Protein AF-A0A2M9C9H8-F1 (afdb_monomer_lite)

pLDDT: mean 91.97, std 6.11, range [61.91, 97.56]

Radius of gyration: 15.32 Å; chains: 1; bounding box: 42×20×44 Å

Structure (mmCIF, N/CA/C/O backbone):
data_AF-A0A2M9C9H8-F1
#
_entry.id   AF-A0A2M9C9H8-F1
#
loop_
_atom_site.group_PDB
_atom_site.id
_atom_site.type_symbol
_atom_site.label_atom_id
_atom_site.label_alt_id
_atom_site.label_comp_id
_atom_site.label_asym_id
_atom_site.label_entity_id
_atom_site.label_seq_id
_atom_site.pdbx_PDB_ins_code
_atom_site.Cartn_x
_atom_site.Cartn_y
_atom_site.Cartn_z
_atom_site.occupancy
_atom_site.B_iso_or_equiv
_atom_site.auth_seq_id
_atom_site.auth_comp_id
_atom_site.auth_asym_id
_atom_site.auth_atom_id
_atom_site.pdbx_PDB_model_num
ATOM 1 N N . MET A 1 1 ? -19.060 -8.565 11.010 1.00 70.62 1 MET A N 1
ATOM 2 C CA . MET A 1 1 ? -18.399 -7.365 10.440 1.00 70.62 1 MET A CA 1
ATOM 3 C C . MET A 1 1 ? -17.345 -6.793 11.382 1.00 70.62 1 MET A C 1
ATOM 5 O O . MET A 1 1 ? -16.176 -6.852 11.027 1.00 70.62 1 MET A O 1
ATOM 9 N N . LYS A 1 2 ? -17.699 -6.366 12.608 1.00 79.44 2 LYS A N 1
ATOM 10 C CA . LYS A 1 2 ? -16.715 -5.899 13.613 1.00 79.44 2 LYS A CA 1
ATOM 11 C C . LYS A 1 2 ? -15.586 -6.905 13.889 1.00 79.44 2 LYS A C 1
ATOM 13 O O . LYS A 1 2 ? -14.428 -6.520 13.993 1.00 79.44 2 LYS A O 1
ATOM 18 N N . THR A 1 3 ? -15.906 -8.201 13.915 1.00 87.12 3 THR A N 1
ATOM 19 C CA . THR A 1 3 ? -14.917 -9.276 14.088 1.00 87.12 3 THR A CA 1
ATOM 20 C C . THR A 1 3 ? -13.881 -9.316 12.960 1.00 87.12 3 THR A C 1
ATOM 22 O O . THR A 1 3 ? -12.695 -9.430 13.242 1.00 87.12 3 THR A O 1
ATOM 25 N N . PHE A 1 4 ? -14.304 -9.166 11.696 1.00 89.44 4 PHE A N 1
ATOM 26 C CA . PHE A 1 4 ? -13.378 -9.117 10.560 1.00 89.44 4 PHE A CA 1
ATOM 27 C C . PHE A 1 4 ? -12.465 -7.899 10.663 1.00 89.44 4 PHE A C 1
ATOM 29 O O . PHE A 1 4 ? -11.259 -8.056 10.579 1.00 89.44 4 PHE A O 1
ATOM 36 N N . ILE A 1 5 ? -13.027 -6.709 10.905 1.00 89.81 5 ILE A N 1
ATOM 37 C CA . ILE A 1 5 ? -12.253 -5.459 11.002 1.00 89.81 5 ILE A CA 1
ATOM 38 C C . ILE A 1 5 ? -11.202 -5.560 12.117 1.00 89.81 5 ILE A C 1
ATOM 40 O O . ILE A 1 5 ? -10.058 -5.151 11.930 1.00 89.81 5 ILE A O 1
ATOM 44 N N . LYS A 1 6 ? -11.562 -6.174 13.253 1.00 92.19 6 LYS A N 1
ATOM 45 C CA . LYS A 1 6 ? -10.626 -6.456 14.345 1.00 92.19 6 LYS A CA 1
ATOM 46 C C . LYS A 1 6 ? -9.483 -7.371 13.898 1.00 92.19 6 LYS A C 1
ATOM 48 O O . LYS A 1 6 ? -8.328 -7.036 14.133 1.00 92.19 6 LYS A O 1
ATOM 53 N N . TYR A 1 7 ? -9.788 -8.522 13.297 1.00 93.88 7 TYR A N 1
ATOM 54 C CA . TYR A 1 7 ? -8.751 -9.458 12.849 1.00 93.88 7 TYR A CA 1
ATOM 55 C C . TYR A 1 7 ? -7.876 -8.865 11.757 1.00 93.88 7 TYR A C 1
ATOM 57 O O . TYR A 1 7 ? -6.658 -8.995 11.819 1.00 93.88 7 TYR A O 1
ATOM 65 N N . ASP A 1 8 ? -8.493 -8.175 10.808 1.00 94.31 8 ASP A N 1
ATOM 66 C CA . ASP A 1 8 ? -7.800 -7.494 9.737 1.00 94.31 8 ASP A CA 1
ATOM 67 C C . ASP A 1 8 ? -6.787 -6.487 10.288 1.00 94.31 8 ASP A C 1
ATOM 69 O O . ASP A 1 8 ? -5.618 -6.578 9.946 1.00 94.31 8 ASP A O 1
ATOM 73 N N . PHE A 1 9 ? -7.172 -5.623 11.233 1.00 95.38 9 PHE A N 1
ATOM 74 C CA . PHE A 1 9 ? -6.239 -4.696 11.881 1.00 95.38 9 PHE A CA 1
ATOM 75 C C . PHE A 1 9 ? -4.981 -5.392 12.437 1.00 95.38 9 PHE A C 1
ATOM 77 O O . PHE A 1 9 ? -3.862 -4.954 12.164 1.00 95.38 9 PHE A O 1
ATOM 84 N N . TYR A 1 10 ? -5.140 -6.497 13.175 1.00 96.38 10 TYR A N 1
ATOM 85 C CA . TYR A 1 10 ? -3.996 -7.244 13.713 1.00 96.38 10 TYR A CA 1
ATOM 86 C C . TYR A 1 10 ? -3.164 -7.923 12.620 1.00 96.38 10 TYR A C 1
ATOM 88 O O . TYR A 1 10 ? -1.936 -7.926 12.705 1.00 96.38 10 TYR A O 1
ATOM 96 N N . ILE A 1 11 ? -3.814 -8.459 11.584 1.00 96.06 11 ILE A N 1
ATOM 97 C CA . ILE A 1 11 ? -3.141 -9.050 10.423 1.00 96.06 11 ILE A CA 1
ATOM 98 C C . ILE A 1 11 ? -2.317 -7.987 9.686 1.00 96.06 11 ILE A C 1
ATOM 100 O O . ILE A 1 11 ? -1.160 -8.237 9.359 1.00 96.06 11 ILE A O 1
ATOM 104 N N . GLN A 1 12 ? -2.855 -6.781 9.485 1.00 96.88 12 GLN A N 1
ATOM 105 C CA . GLN A 1 12 ? -2.123 -5.703 8.820 1.00 96.88 12 GLN A CA 1
ATOM 106 C C . GLN A 1 12 ? -0.916 -5.226 9.637 1.00 96.88 12 GLN A C 1
ATOM 108 O O . GLN A 1 12 ? 0.132 -4.945 9.061 1.00 96.88 12 GLN A O 1
ATOM 113 N N . ILE A 1 13 ? -1.015 -5.185 10.971 1.00 97.44 13 ILE A N 1
ATOM 114 C CA . ILE A 1 13 ? 0.146 -4.913 11.837 1.00 97.44 13 ILE A CA 1
ATOM 115 C C . ILE A 1 13 ? 1.208 -6.004 11.686 1.00 97.44 13 ILE A C 1
ATOM 117 O O . ILE A 1 13 ? 2.391 -5.690 11.569 1.00 97.44 13 ILE A O 1
ATOM 121 N N . LEU A 1 14 ? 0.803 -7.276 11.673 1.00 97.56 14 LEU A N 1
ATOM 122 C CA . LEU A 1 14 ? 1.727 -8.393 11.482 1.00 97.56 14 LEU A CA 1
ATOM 123 C C . LEU A 1 14 ? 2.467 -8.274 10.139 1.00 97.56 14 LEU A C 1
ATOM 125 O O . LEU A 1 14 ? 3.693 -8.397 10.097 1.00 97.56 14 LEU A O 1
ATOM 129 N N . PHE A 1 15 ? 1.750 -7.973 9.054 1.00 97.50 15 PHE A N 1
ATOM 130 C CA . PHE A 1 15 ? 2.364 -7.753 7.745 1.00 97.50 15 PHE A CA 1
ATOM 131 C C . PHE A 1 15 ? 3.260 -6.516 7.706 1.00 97.50 15 PHE A C 1
ATOM 133 O O . PHE A 1 15 ? 4.334 -6.574 7.119 1.00 97.50 15 PHE A O 1
ATOM 140 N N . LEU A 1 16 ? 2.898 -5.432 8.396 1.00 97.00 16 LEU A N 1
ATOM 141 C CA . LEU A 1 16 ? 3.769 -4.264 8.523 1.00 97.00 16 LEU A CA 1
ATOM 142 C C . LEU A 1 16 ? 5.084 -4.613 9.235 1.00 97.00 16 LEU A C 1
ATOM 144 O O . LEU A 1 16 ? 6.152 -4.256 8.745 1.00 97.00 16 LEU A O 1
ATOM 148 N N . ILE A 1 17 ? 5.023 -5.321 10.368 1.00 96.31 17 ILE A N 1
ATOM 149 C CA . ILE A 1 17 ? 6.217 -5.722 11.128 1.00 96.31 17 ILE A CA 1
ATOM 150 C C . ILE A 1 17 ? 7.099 -6.641 10.281 1.00 96.31 17 ILE A C 1
ATOM 152 O O . ILE A 1 17 ? 8.299 -6.405 10.164 1.00 96.31 17 ILE A O 1
ATOM 156 N N . THR A 1 18 ? 6.511 -7.668 9.666 1.00 95.19 18 THR A N 1
ATOM 157 C CA . THR A 1 18 ? 7.256 -8.606 8.811 1.00 95.19 18 THR A CA 1
ATOM 158 C C . THR A 1 18 ? 7.834 -7.921 7.576 1.00 95.19 18 THR A C 1
ATOM 160 O O . THR A 1 18 ? 8.975 -8.201 7.221 1.00 95.19 18 THR A O 1
ATOM 163 N N . GLY A 1 19 ? 7.115 -6.967 6.981 1.00 94.00 19 GLY A N 1
ATOM 164 C CA . GLY A 1 19 ? 7.626 -6.123 5.907 1.00 94.00 19 GLY A CA 1
ATOM 165 C C . GLY A 1 19 ? 8.813 -5.273 6.355 1.00 94.00 19 GLY A C 1
ATOM 166 O O . GLY A 1 19 ? 9.804 -5.196 5.644 1.00 94.00 19 GLY A O 1
ATOM 167 N N . ILE A 1 20 ? 8.762 -4.642 7.533 1.00 93.25 20 ILE A N 1
ATOM 168 C CA . ILE A 1 20 ? 9.902 -3.863 8.054 1.00 93.25 20 ILE A CA 1
ATOM 169 C C . ILE A 1 20 ? 11.113 -4.775 8.269 1.00 93.25 20 ILE A C 1
ATOM 171 O O . ILE A 1 20 ? 12.221 -4.423 7.872 1.00 93.25 20 ILE A O 1
ATOM 175 N N . VAL A 1 21 ? 10.905 -5.954 8.862 1.00 93.75 21 VAL A N 1
ATOM 176 C CA . VAL A 1 21 ? 11.966 -6.951 9.063 1.00 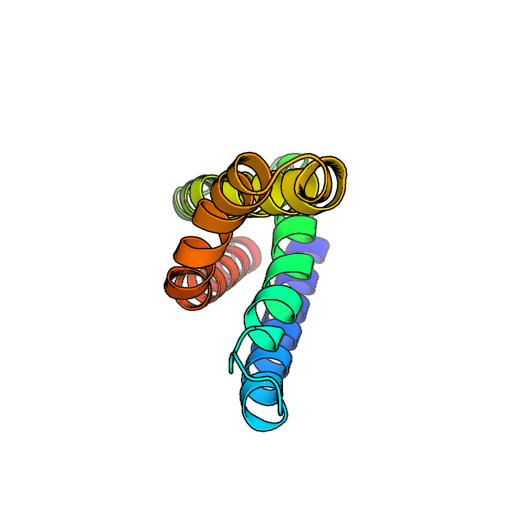93.75 21 VAL A CA 1
ATOM 177 C C . VAL A 1 21 ? 12.549 -7.411 7.726 1.00 93.75 21 VAL A C 1
ATOM 179 O O . VAL A 1 21 ? 13.767 -7.550 7.622 1.00 93.75 21 VAL A O 1
ATOM 182 N N . SER A 1 22 ? 11.721 -7.587 6.689 1.00 91.50 22 SER A N 1
ATOM 183 C CA . SER A 1 22 ? 12.192 -8.047 5.381 1.00 91.50 22 SER A CA 1
ATOM 184 C C . SER A 1 22 ? 13.212 -7.092 4.769 1.00 91.50 22 SER A C 1
ATOM 186 O O . SER A 1 22 ? 14.180 -7.566 4.193 1.00 91.50 22 SER A O 1
ATOM 188 N N . ILE A 1 23 ? 13.079 -5.775 4.974 1.00 89.81 23 ILE A N 1
ATOM 189 C CA . ILE A 1 23 ? 14.039 -4.769 4.478 1.00 89.81 23 ILE A CA 1
ATOM 190 C C . ILE A 1 23 ? 15.471 -5.057 4.956 1.00 89.81 23 ILE A C 1
ATOM 192 O O . ILE A 1 23 ? 16.423 -4.784 4.228 1.00 89.81 23 ILE A O 1
ATOM 196 N N . PHE A 1 24 ? 15.636 -5.606 6.163 1.00 88.31 24 PHE A N 1
ATOM 197 C CA . PHE A 1 24 ? 16.950 -5.889 6.751 1.00 88.31 24 PHE A CA 1
ATOM 198 C C . PHE A 1 24 ? 17.538 -7.242 6.336 1.00 88.31 24 PHE A C 1
ATOM 200 O O . PHE A 1 24 ? 18.729 -7.464 6.538 1.00 88.31 24 PHE A O 1
ATOM 207 N N . ILE A 1 25 ? 16.716 -8.138 5.787 1.00 87.81 25 ILE A N 1
ATOM 208 C CA . ILE A 1 25 ? 17.116 -9.487 5.352 1.00 87.81 25 ILE A CA 1
ATOM 209 C C . ILE A 1 25 ? 17.263 -9.543 3.822 1.00 87.81 25 ILE A C 1
ATOM 211 O O . ILE A 1 25 ? 17.933 -10.418 3.286 1.00 87.81 25 ILE A O 1
ATOM 215 N N . ASP A 1 26 ? 16.631 -8.611 3.113 1.00 79.06 26 ASP A N 1
ATOM 216 C CA . ASP A 1 26 ? 16.590 -8.554 1.659 1.00 79.06 26 ASP A CA 1
ATOM 217 C C . ASP A 1 26 ? 17.974 -8.246 1.060 1.00 79.06 26 ASP A C 1
ATOM 219 O O . ASP A 1 26 ? 18.491 -7.131 1.165 1.00 79.06 26 ASP A O 1
ATOM 223 N N . GLU A 1 27 ? 18.564 -9.249 0.404 1.00 79.38 27 GLU A N 1
ATOM 224 C CA . GLU A 1 27 ? 19.815 -9.125 -0.357 1.00 79.38 27 GLU A CA 1
ATOM 225 C C . GLU A 1 27 ? 19.590 -8.619 -1.794 1.00 79.38 27 GLU A C 1
ATOM 227 O O . GLU A 1 27 ? 20.541 -8.511 -2.573 1.00 79.38 27 GLU A O 1
ATOM 232 N N . SER A 1 28 ? 18.347 -8.309 -2.185 1.00 73.06 28 SER A N 1
ATOM 233 C CA . SER A 1 28 ? 18.064 -7.827 -3.534 1.00 73.06 28 SER A CA 1
ATOM 234 C C . SER A 1 28 ? 18.694 -6.460 -3.817 1.00 73.06 28 SER A C 1
ATOM 236 O O . SER A 1 28 ? 18.926 -5.627 -2.937 1.00 73.06 28 SER A O 1
ATOM 238 N N . TYR A 1 29 ? 18.929 -6.208 -5.108 1.00 70.69 29 TYR A N 1
ATOM 239 C CA . TYR A 1 29 ? 19.475 -4.942 -5.608 1.00 70.69 29 TYR A CA 1
ATOM 240 C C . TYR A 1 29 ? 18.589 -3.729 -5.266 1.00 70.69 29 TYR A C 1
ATOM 242 O O . TYR A 1 29 ? 19.080 -2.603 -5.209 1.00 70.69 29 TYR A O 1
ATOM 250 N N . ILE A 1 30 ? 17.289 -3.953 -5.034 1.00 77.50 30 ILE A N 1
ATOM 251 C CA . ILE A 1 30 ? 16.303 -2.920 -4.705 1.00 77.50 30 ILE A CA 1
ATOM 252 C C . ILE A 1 30 ? 15.788 -3.184 -3.291 1.00 77.50 30 ILE A C 1
ATOM 254 O O . ILE A 1 30 ? 14.732 -3.785 -3.085 1.00 77.50 30 ILE A O 1
ATOM 258 N N . ARG A 1 31 ? 16.544 -2.707 -2.299 1.00 77.06 31 ARG A N 1
ATOM 259 C CA . ARG A 1 31 ? 16.151 -2.812 -0.889 1.00 77.06 31 ARG A CA 1
ATOM 260 C C . ARG A 1 31 ? 14.758 -2.226 -0.672 1.00 77.06 31 ARG A C 1
ATOM 262 O O . ARG A 1 31 ? 14.495 -1.085 -1.042 1.00 77.06 31 ARG A O 1
ATOM 269 N N . GLY A 1 32 ? 13.885 -3.008 -0.043 1.00 82.06 32 GLY A N 1
ATOM 270 C CA . GLY A 1 32 ? 12.502 -2.625 0.240 1.00 82.06 32 GLY A CA 1
ATOM 271 C C . GLY A 1 32 ? 11.483 -3.129 -0.778 1.00 82.06 32 GLY A C 1
ATOM 272 O O . GLY A 1 32 ? 10.283 -3.017 -0.524 1.00 82.06 32 GLY A O 1
ATOM 273 N N . LEU A 1 33 ? 11.911 -3.741 -1.888 1.00 86.94 33 LEU A N 1
ATOM 274 C CA . LEU A 1 33 ? 10.991 -4.410 -2.812 1.00 86.94 33 LEU A CA 1
ATOM 275 C C . LEU A 1 33 ? 10.193 -5.508 -2.089 1.00 86.94 33 LEU A C 1
ATOM 277 O O . LEU A 1 33 ? 8.983 -5.629 -2.276 1.00 86.94 33 LEU A O 1
ATOM 281 N N . SER A 1 34 ? 10.847 -6.255 -1.196 1.00 87.25 34 SER A N 1
ATOM 282 C CA . SER A 1 34 ? 10.185 -7.234 -0.329 1.00 87.25 34 SER A CA 1
ATOM 283 C C . SER A 1 34 ? 9.086 -6.613 0.542 1.00 87.25 34 SER A C 1
ATOM 285 O O . SER A 1 34 ? 7.976 -7.142 0.574 1.00 87.25 34 SER A O 1
ATOM 287 N N . PHE A 1 35 ? 9.344 -5.461 1.176 1.00 90.81 35 PHE A N 1
ATOM 288 C CA . PHE A 1 35 ? 8.343 -4.722 1.959 1.00 90.81 35 PHE A CA 1
ATOM 289 C C . PHE A 1 35 ? 7.119 -4.383 1.106 1.00 90.81 35 PHE A C 1
ATOM 291 O O . PHE A 1 35 ? 5.983 -4.610 1.522 1.00 90.81 35 PHE A O 1
ATOM 298 N N . TYR A 1 36 ? 7.356 -3.867 -0.101 1.00 90.69 36 TYR A N 1
ATOM 299 C CA . TYR A 1 36 ? 6.307 -3.407 -1.006 1.00 90.69 36 TYR A CA 1
ATOM 300 C C . TYR A 1 36 ? 5.279 -4.503 -1.314 1.00 90.69 36 TYR A C 1
ATOM 302 O O . TYR A 1 36 ? 4.074 -4.267 -1.220 1.00 90.69 36 TYR A O 1
ATOM 310 N N . PHE A 1 37 ? 5.737 -5.726 -1.591 1.00 91.56 37 PHE A N 1
ATOM 311 C CA . PHE A 1 37 ? 4.844 -6.853 -1.863 1.00 91.56 37 PHE A CA 1
ATOM 312 C C . PHE A 1 37 ? 4.287 -7.507 -0.592 1.00 91.56 37 PHE A C 1
ATOM 314 O O . PHE A 1 37 ? 3.091 -7.804 -0.548 1.00 91.56 37 PHE A O 1
ATOM 321 N N . LEU A 1 38 ? 5.106 -7.697 0.451 1.00 94.25 38 LEU A N 1
ATOM 322 C CA . LEU A 1 38 ? 4.672 -8.334 1.703 1.00 94.25 38 LEU A CA 1
ATOM 323 C C . LEU A 1 38 ? 3.57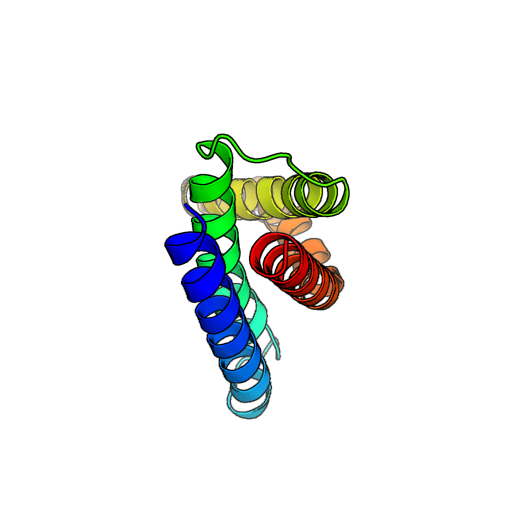9 -7.541 2.418 1.00 94.25 38 LEU A C 1
ATOM 325 O O . LEU A 1 38 ? 2.672 -8.137 2.991 1.00 94.25 38 LEU A O 1
ATOM 329 N N . VAL A 1 39 ? 3.648 -6.211 2.369 1.00 96.12 39 VAL A N 1
ATOM 330 C CA . VAL A 1 39 ? 2.639 -5.329 2.968 1.00 96.12 39 VAL A CA 1
ATOM 331 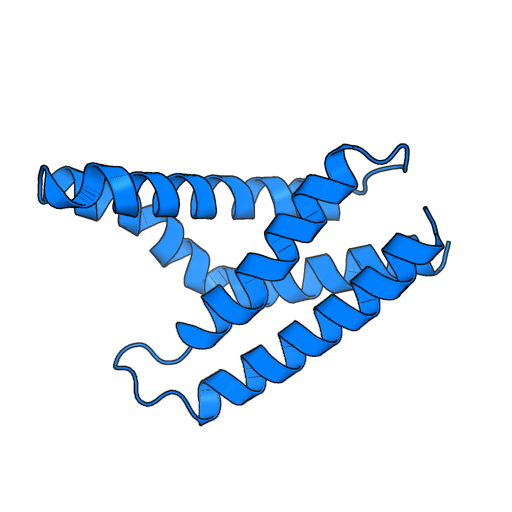C C . VAL A 1 39 ? 1.516 -5.024 1.979 1.00 96.12 39 VAL A C 1
ATOM 333 O O . VAL A 1 39 ? 0.347 -4.992 2.361 1.00 96.12 39 VAL A O 1
ATOM 336 N N . GLY A 1 40 ? 1.841 -4.825 0.700 1.00 94.69 40 GLY A N 1
ATOM 337 C CA . GLY A 1 40 ? 0.866 -4.412 -0.304 1.00 94.69 40 GLY A CA 1
ATOM 338 C C . GLY A 1 40 ? -0.186 -5.478 -0.625 1.00 94.69 40 GLY A C 1
ATOM 339 O O . GLY A 1 40 ? -1.368 -5.140 -0.688 1.00 94.69 40 GLY A O 1
ATOM 340 N N . ILE A 1 41 ? 0.208 -6.752 -0.798 1.00 94.69 41 ILE A N 1
ATOM 341 C CA . ILE A 1 41 ? -0.727 -7.835 -1.175 1.00 94.69 41 ILE A CA 1
ATOM 342 C C . ILE A 1 41 ? -1.832 -8.008 -0.118 1.00 94.69 41 ILE A C 1
ATOM 344 O O . ILE A 1 41 ? -3.013 -7.953 -0.473 1.00 94.69 41 ILE A O 1
ATOM 348 N N . PRO A 1 42 ? -1.513 -8.181 1.179 1.00 96.12 42 PRO A N 1
ATOM 349 C CA . PRO A 1 42 ? -2.542 -8.372 2.198 1.00 96.12 42 PRO A CA 1
ATOM 350 C C . PRO A 1 42 ? -3.455 -7.156 2.351 1.00 96.12 42 PRO A C 1
ATOM 352 O O . PRO A 1 42 ? -4.653 -7.317 2.604 1.00 96.12 42 PRO A O 1
ATOM 355 N N . GLN A 1 43 ? -2.924 -5.943 2.176 1.00 95.94 43 GLN A N 1
ATOM 356 C CA . GLN A 1 43 ? -3.735 -4.737 2.279 1.00 95.94 43 GLN A CA 1
ATOM 357 C C . GLN A 1 43 ? -4.692 -4.565 1.097 1.00 95.94 43 GLN A C 1
ATOM 359 O O . GLN A 1 43 ? -5.851 -4.219 1.333 1.00 95.94 43 GLN A O 1
ATOM 364 N N . ILE A 1 44 ? -4.280 -4.846 -0.150 1.00 95.75 44 ILE A N 1
ATOM 365 C CA . ILE A 1 44 ? -5.220 -4.764 -1.280 1.00 95.75 44 ILE A CA 1
ATOM 366 C C . ILE A 1 44 ? -6.306 -5.838 -1.187 1.00 95.75 44 ILE A C 1
ATOM 368 O O . ILE A 1 44 ? -7.475 -5.539 -1.427 1.00 95.75 44 ILE A O 1
ATOM 372 N N . VAL A 1 45 ? -5.962 -7.059 -0.765 1.00 95.69 45 VAL A N 1
ATOM 373 C CA . VAL A 1 45 ? -6.954 -8.122 -0.537 1.00 95.69 45 VAL A CA 1
ATOM 374 C C . VAL A 1 45 ? -7.981 -7.668 0.498 1.00 95.69 45 VAL A C 1
ATOM 376 O O . VAL A 1 45 ? -9.187 -7.744 0.260 1.00 95.69 45 VAL A O 1
ATOM 379 N N . SER A 1 46 ? -7.515 -7.125 1.622 1.00 95.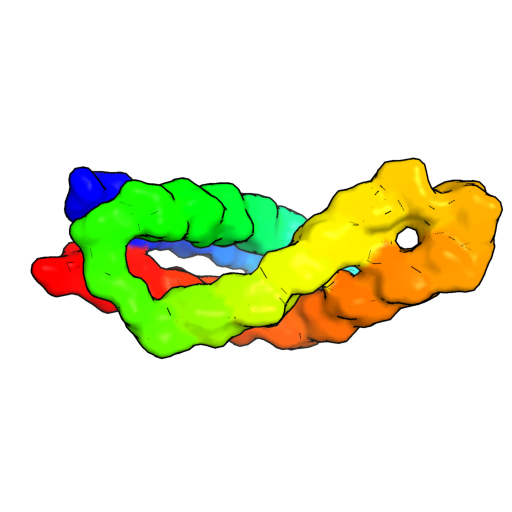12 46 SER A N 1
ATOM 380 C CA . SER A 1 46 ? -8.401 -6.605 2.658 1.00 95.12 46 SER A CA 1
ATOM 381 C C . SER A 1 46 ? -9.240 -5.415 2.184 1.00 95.12 46 SER A C 1
ATOM 383 O O . SER A 1 46 ? -10.439 -5.338 2.463 1.00 95.12 46 SER A O 1
ATOM 385 N N . TYR A 1 47 ? -8.643 -4.505 1.411 1.00 95.50 47 TYR A N 1
ATOM 386 C CA . TYR A 1 47 ? -9.337 -3.365 0.821 1.00 95.50 47 TYR A CA 1
ATOM 387 C C . TYR A 1 47 ? -10.495 -3.822 -0.073 1.00 95.50 47 TYR A C 1
ATOM 389 O O . TYR A 1 47 ? -11.616 -3.343 0.098 1.00 95.50 47 TYR A O 1
ATOM 397 N N . ILE A 1 48 ? -10.252 -4.798 -0.954 1.00 95.25 48 ILE A N 1
ATOM 398 C CA . ILE A 1 48 ? -11.275 -5.370 -1.836 1.00 95.25 48 ILE A CA 1
ATOM 399 C C . ILE A 1 48 ? -12.404 -6.000 -1.016 1.00 95.25 48 ILE A C 1
ATOM 401 O O . ILE A 1 48 ? -13.568 -5.724 -1.289 1.00 95.25 48 ILE A O 1
ATOM 405 N N . ILE A 1 49 ? -12.094 -6.785 0.022 1.00 93.94 49 ILE A N 1
ATOM 406 C CA . ILE A 1 49 ? -13.124 -7.392 0.883 1.00 93.94 49 ILE A CA 1
ATOM 407 C C . ILE A 1 49 ? -14.002 -6.309 1.535 1.00 93.94 49 ILE A C 1
ATOM 409 O O . ILE A 1 49 ? -15.228 -6.426 1.541 1.00 93.94 49 ILE A O 1
ATOM 413 N N . LYS A 1 50 ? -13.397 -5.223 2.032 1.00 92.38 50 LYS A N 1
ATOM 414 C CA . LYS A 1 50 ? -14.122 -4.113 2.676 1.00 92.38 50 LYS A CA 1
ATOM 415 C C . LYS A 1 50 ? -14.997 -3.304 1.722 1.00 92.38 50 LYS A C 1
ATOM 417 O O . LYS A 1 50 ? -15.941 -2.670 2.192 1.00 92.38 50 LYS A O 1
ATOM 422 N N . LEU A 1 51 ? -14.743 -3.321 0.410 1.00 93.12 51 LEU A N 1
ATOM 423 C CA . LEU A 1 51 ? -15.649 -2.680 -0.553 1.00 93.12 51 LEU A CA 1
ATOM 424 C C . LEU A 1 51 ? -17.070 -3.245 -0.443 1.00 93.12 51 LEU A C 1
ATOM 426 O O . LEU A 1 51 ? -18.030 -2.478 -0.517 1.00 93.12 51 LEU A O 1
ATOM 430 N N . PHE A 1 52 ? -17.187 -4.547 -0.170 1.00 92.94 52 PHE A N 1
ATOM 431 C CA . PHE A 1 52 ? -18.456 -5.268 -0.045 1.00 92.94 52 PHE A CA 1
ATOM 432 C C . PHE A 1 52 ? -19.099 -5.170 1.341 1.00 92.94 52 PHE A C 1
ATOM 434 O O . PHE A 1 52 ? -20.168 -5.734 1.564 1.00 92.94 52 PHE A O 1
ATOM 441 N N . PHE A 1 53 ? -18.462 -4.490 2.295 1.00 90.06 53 PHE A N 1
ATOM 442 C CA . PHE A 1 53 ? -19.034 -4.313 3.622 1.00 90.06 53 PHE A CA 1
ATOM 443 C C . PHE A 1 53 ? -19.944 -3.089 3.663 1.00 90.06 53 PHE A C 1
ATOM 445 O O . PHE A 1 53 ? -19.583 -2.006 3.191 1.00 90.06 53 PHE A O 1
ATOM 452 N N . ASP A 1 54 ? -21.092 -3.267 4.314 1.00 86.50 54 ASP A N 1
ATOM 453 C CA . ASP A 1 54 ? -22.026 -2.201 4.672 1.00 86.50 54 ASP A CA 1
ATOM 454 C C . ASP A 1 54 ? -21.535 -1.436 5.916 1.00 86.50 54 ASP A C 1
ATOM 456 O O . ASP A 1 54 ? -22.085 -1.519 7.013 1.00 86.50 54 ASP A O 1
ATOM 460 N N . VAL A 1 55 ? -20.376 -0.793 5.771 1.00 84.12 55 VAL A N 1
ATOM 461 C CA . VAL A 1 55 ? -19.786 0.108 6.767 1.00 84.12 55 VAL A CA 1
ATOM 462 C C .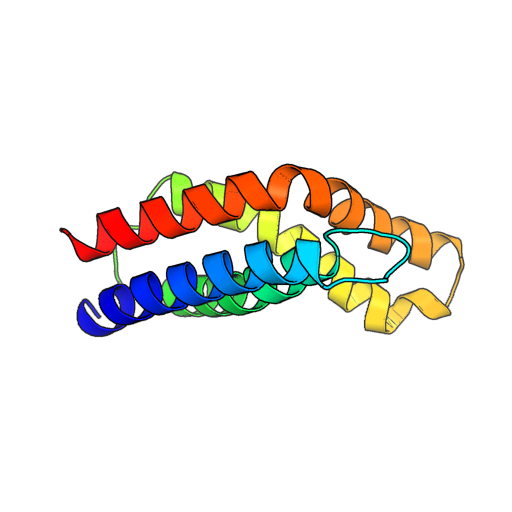 VAL A 1 55 ? -19.469 1.438 6.111 1.00 84.12 55 VAL A C 1
ATOM 464 O O . VAL A 1 55 ? -19.113 1.494 4.929 1.00 84.12 55 VAL A O 1
ATOM 467 N N . GLU A 1 56 ? -19.575 2.508 6.893 1.00 85.69 56 GLU A N 1
ATOM 468 C CA . GLU A 1 56 ? -19.211 3.844 6.445 1.00 85.69 56 GLU A CA 1
ATOM 469 C C . GLU A 1 56 ? -17.717 3.885 6.088 1.00 85.69 56 GLU A C 1
ATOM 471 O O . GLU A 1 56 ? -16.851 3.500 6.878 1.00 85.69 56 GLU A O 1
ATOM 476 N N . LYS A 1 57 ? -17.417 4.308 4.858 1.00 90.50 57 LYS A N 1
ATOM 477 C CA . LYS A 1 57 ? -16.055 4.348 4.316 1.00 90.50 57 LYS A CA 1
ATOM 478 C C . LYS A 1 57 ? -15.476 5.738 4.548 1.00 90.50 57 LYS A C 1
ATOM 480 O O . LYS A 1 57 ? -16.073 6.737 4.153 1.00 90.50 57 LYS A O 1
ATOM 485 N N . SER A 1 58 ? -14.314 5.807 5.189 1.00 93.56 58 SER A N 1
ATOM 486 C CA . SER A 1 58 ? -13.665 7.081 5.492 1.00 93.56 58 SER A CA 1
ATOM 487 C C . SER A 1 58 ? -13.007 7.704 4.254 1.00 93.56 58 SER A C 1
ATOM 489 O O . SER A 1 58 ? -12.738 7.034 3.257 1.00 93.56 58 SER A O 1
ATOM 491 N N . LEU A 1 59 ? -12.645 8.988 4.339 1.00 94.31 59 LEU A N 1
ATOM 492 C CA . LEU A 1 59 ? -11.808 9.633 3.321 1.00 94.31 59 LEU A CA 1
ATOM 493 C C . LEU A 1 59 ? -10.463 8.903 3.131 1.00 94.31 59 LEU A C 1
ATOM 495 O O . LEU A 1 59 ? -9.987 8.780 2.006 1.00 94.31 59 LEU A O 1
ATOM 499 N N . ILE A 1 60 ? -9.865 8.390 4.214 1.00 95.00 60 ILE A N 1
ATOM 500 C CA . ILE A 1 60 ? -8.582 7.670 4.171 1.00 95.00 60 ILE A CA 1
ATOM 501 C C . ILE A 1 60 ? -8.729 6.379 3.365 1.00 95.00 60 ILE A C 1
ATOM 503 O O . ILE A 1 60 ? -7.856 6.065 2.558 1.00 95.00 60 ILE A O 1
ATOM 507 N N . PHE A 1 61 ? -9.854 5.675 3.520 1.00 94.50 61 PHE A N 1
ATOM 508 C CA . PHE A 1 61 ? -10.174 4.492 2.727 1.00 94.50 61 PHE A CA 1
ATOM 509 C C . PHE A 1 61 ? -10.197 4.810 1.223 1.00 94.50 61 PHE A C 1
ATOM 511 O O . PHE A 1 61 ? -9.609 4.080 0.423 1.00 94.50 61 PHE A O 1
ATOM 518 N N . PHE A 1 62 ? -10.822 5.924 0.827 1.00 95.38 62 PHE A N 1
ATOM 519 C CA . PHE A 1 62 ? -10.853 6.349 -0.575 1.00 95.38 62 PHE A CA 1
ATOM 520 C C . PHE A 1 62 ? -9.480 6.778 -1.097 1.00 95.38 62 PHE A C 1
ATOM 522 O O . PHE A 1 62 ? -9.100 6.357 -2.189 1.00 95.38 62 PHE A O 1
ATOM 529 N N . ILE A 1 63 ? -8.719 7.556 -0.318 1.00 95.81 63 ILE A N 1
ATOM 530 C CA . ILE A 1 63 ? -7.348 7.954 -0.673 1.00 95.81 63 ILE A CA 1
ATOM 531 C C . ILE A 1 63 ? -6.489 6.707 -0.887 1.00 95.81 63 ILE A C 1
ATOM 533 O O . ILE A 1 63 ? -5.837 6.583 -1.919 1.00 95.81 63 ILE A O 1
ATOM 537 N N . TYR A 1 64 ? -6.533 5.752 0.044 1.00 95.44 64 TYR A N 1
ATOM 538 C CA . TYR A 1 64 ? -5.787 4.504 -0.075 1.00 95.44 64 TYR A CA 1
ATOM 539 C C . TYR A 1 64 ? -6.132 3.755 -1.369 1.00 95.44 64 TYR A C 1
ATOM 541 O O . TYR A 1 64 ? -5.236 3.418 -2.143 1.00 95.44 64 TYR A O 1
ATOM 549 N N . GLY A 1 65 ? -7.428 3.561 -1.637 1.00 95.12 65 GLY A N 1
ATOM 550 C CA . GLY A 1 65 ? -7.923 2.917 -2.854 1.00 95.12 65 GLY A CA 1
ATOM 551 C C . GLY A 1 65 ? -7.444 3.590 -4.139 1.00 95.12 65 GLY A C 1
ATOM 552 O O . GLY A 1 65 ? -6.967 2.920 -5.053 1.00 95.12 65 GLY A O 1
ATOM 553 N N . PHE A 1 66 ? -7.525 4.920 -4.185 1.00 95.75 66 PHE A N 1
ATOM 554 C CA . PHE A 1 66 ? -7.138 5.717 -5.348 1.00 95.75 66 PHE A CA 1
ATOM 555 C C . PHE A 1 66 ? -5.672 5.515 -5.744 1.00 95.75 66 PHE A C 1
ATOM 557 O O . PHE A 1 66 ? -5.371 5.443 -6.932 1.00 95.75 66 PHE A O 1
ATOM 564 N N . PHE A 1 67 ? -4.767 5.384 -4.773 1.00 95.56 67 PHE A N 1
ATOM 565 C CA . PHE A 1 67 ? -3.349 5.159 -5.058 1.00 95.56 67 PHE A CA 1
ATOM 566 C C . PHE A 1 67 ? -3.005 3.682 -5.279 1.00 95.56 67 PHE A C 1
ATOM 568 O O . PHE A 1 67 ? -2.198 3.364 -6.152 1.00 95.56 67 PHE A O 1
ATOM 575 N N . ILE A 1 68 ? -3.606 2.767 -4.513 1.00 94.00 68 ILE A N 1
ATOM 576 C CA . ILE A 1 68 ? -3.218 1.353 -4.553 1.00 94.00 68 ILE A CA 1
ATOM 577 C C . ILE A 1 68 ? -3.788 0.631 -5.780 1.00 94.00 68 ILE A C 1
ATOM 579 O O . ILE A 1 68 ? -3.102 -0.190 -6.380 1.00 94.00 68 ILE A O 1
ATOM 583 N N . ILE A 1 69 ? -5.022 0.932 -6.201 1.00 95.06 69 ILE A N 1
ATOM 584 C CA . ILE A 1 69 ? -5.668 0.211 -7.309 1.00 95.06 69 ILE A CA 1
ATOM 585 C C . ILE A 1 69 ? -4.880 0.367 -8.622 1.00 95.06 69 ILE A C 1
ATOM 587 O O . ILE A 1 69 ? -4.583 -0.661 -9.235 1.00 95.06 69 ILE A O 1
ATOM 591 N N . PRO A 1 70 ? -4.476 1.584 -9.052 1.00 95.31 70 PRO A N 1
ATOM 592 C CA . PRO A 1 70 ? -3.679 1.750 -10.266 1.00 95.31 70 PRO A CA 1
ATOM 593 C C . PRO A 1 70 ? -2.368 0.969 -10.225 1.00 95.31 70 PRO A C 1
ATOM 595 O O . PRO A 1 70 ? -2.016 0.326 -11.206 1.00 95.31 70 PRO A O 1
ATOM 598 N N . VAL A 1 71 ? -1.684 0.960 -9.077 1.00 95.31 71 VAL A N 1
ATOM 599 C CA . VAL A 1 71 ? -0.447 0.197 -8.871 1.00 95.31 71 VAL A CA 1
ATOM 600 C C . VAL A 1 71 ? -0.643 -1.285 -9.185 1.00 95.31 71 VAL A C 1
ATOM 602 O O . VAL A 1 71 ? 0.112 -1.856 -9.971 1.00 95.31 71 VAL A O 1
ATOM 605 N N . TRP A 1 72 ? -1.668 -1.912 -8.607 1.00 94.25 72 TRP A N 1
ATOM 606 C CA . TRP A 1 72 ? -1.892 -3.346 -8.792 1.00 94.25 72 TRP A CA 1
ATOM 607 C C . TRP A 1 72 ? -2.412 -3.688 -10.183 1.00 94.25 72 TRP A C 1
ATOM 609 O O . TRP A 1 72 ? -1.999 -4.701 -10.744 1.00 94.25 72 TRP A O 1
ATOM 619 N N . ILE A 1 73 ? -3.254 -2.834 -10.773 1.00 95.56 73 ILE A N 1
ATOM 620 C CA . ILE A 1 73 ? -3.667 -2.989 -12.174 1.00 95.56 73 ILE A CA 1
ATOM 621 C C . ILE A 1 73 ? -2.437 -2.948 -13.082 1.00 95.56 73 ILE A C 1
ATOM 623 O O . ILE A 1 73 ? -2.264 -3.834 -13.916 1.00 95.56 73 ILE A O 1
ATOM 627 N N . SER A 1 74 ? -1.553 -1.968 -12.896 1.00 96.44 74 SER A N 1
ATOM 628 C CA . SER A 1 74 ? -0.322 -1.847 -13.673 1.00 96.44 74 SER A CA 1
ATOM 629 C C . SER A 1 74 ? 0.603 -3.053 -13.500 1.00 96.44 74 SER A C 1
ATOM 631 O O . SER A 1 74 ? 1.126 -3.549 -14.493 1.00 96.44 74 SER A O 1
ATOM 633 N N . LEU A 1 75 ? 0.749 -3.588 -12.283 1.00 94.69 75 LEU A N 1
ATOM 634 C CA . LEU A 1 75 ? 1.511 -4.821 -12.047 1.00 94.69 75 LEU A CA 1
ATOM 635 C C . LEU A 1 75 ? 0.900 -6.034 -12.762 1.00 94.69 75 LEU A C 1
ATOM 637 O O . LEU A 1 75 ? 1.630 -6.810 -13.372 1.00 94.69 75 LEU A O 1
ATOM 641 N N . ILE A 1 76 ? -0.426 -6.196 -12.730 1.00 95.25 76 ILE A N 1
ATOM 642 C CA . ILE A 1 76 ? -1.107 -7.288 -13.443 1.00 95.25 76 ILE A CA 1
ATOM 643 C C . ILE A 1 76 ? -0.905 -7.146 -14.956 1.00 95.25 76 ILE A C 1
ATOM 645 O O . ILE A 1 76 ? -0.567 -8.121 -15.623 1.00 95.25 76 ILE A O 1
ATOM 649 N N . LEU A 1 77 ? -1.063 -5.937 -15.500 1.00 96.38 77 LEU A N 1
ATOM 650 C CA . LEU A 1 77 ? -0.829 -5.673 -16.920 1.00 96.38 77 LEU A CA 1
ATOM 651 C C . LEU A 1 77 ? 0.628 -5.928 -17.316 1.00 96.38 77 LEU A C 1
ATOM 653 O O . LEU A 1 77 ? 0.868 -6.519 -18.364 1.00 96.38 77 LEU A O 1
ATOM 657 N N . TYR A 1 78 ? 1.591 -5.563 -16.468 1.00 95.69 78 TYR A N 1
ATOM 658 C CA . TYR A 1 78 ? 3.000 -5.897 -16.669 1.00 95.69 78 TYR A CA 1
ATOM 659 C C . TYR A 1 78 ? 3.223 -7.415 -16.729 1.00 95.69 78 TYR A C 1
ATOM 661 O O . TYR A 1 78 ? 3.901 -7.899 -17.631 1.00 95.69 78 TYR A O 1
ATOM 669 N N . LEU A 1 79 ? 2.619 -8.184 -15.819 1.00 94.25 79 LEU A N 1
ATOM 670 C CA . LEU A 1 79 ? 2.760 -9.644 -15.797 1.00 94.25 79 LEU A CA 1
ATOM 671 C C . LEU A 1 79 ? 2.151 -10.320 -17.033 1.00 94.25 79 LEU A C 1
ATOM 673 O O . LEU A 1 79 ? 2.703 -11.300 -17.524 1.00 94.25 79 LEU A O 1
ATOM 677 N N . LEU A 1 80 ? 1.019 -9.811 -17.526 1.00 95.88 80 LEU A N 1
ATOM 678 C CA . LEU A 1 80 ? 0.318 -10.388 -18.675 1.00 95.88 80 LEU A CA 1
ATOM 679 C C . LEU A 1 80 ? 0.897 -9.929 -20.017 1.00 95.88 80 LEU A C 1
ATOM 681 O O . LEU A 1 80 ? 0.938 -10.715 -20.961 1.00 95.88 80 LEU A O 1
ATOM 685 N N . PHE A 1 81 ? 1.318 -8.665 -20.111 1.00 95.38 81 PHE A N 1
ATOM 686 C CA . PHE A 1 81 ? 1.613 -8.000 -21.381 1.00 95.38 81 PHE A CA 1
ATOM 687 C C . PHE A 1 81 ? 3.002 -7.342 -21.455 1.00 95.38 81 PHE A C 1
ATOM 689 O O . PHE A 1 81 ? 3.383 -6.831 -22.508 1.00 95.38 81 PHE A O 1
ATOM 696 N N . GLY A 1 82 ? 3.789 -7.348 -20.378 1.00 91.06 82 GLY A N 1
ATOM 697 C CA . GLY A 1 82 ? 5.095 -6.679 -20.331 1.00 91.06 82 GLY A CA 1
ATOM 698 C C . GLY A 1 82 ? 6.142 -7.287 -21.267 1.00 91.06 82 GLY A C 1
ATOM 699 O O . GLY A 1 82 ? 7.056 -6.593 -21.693 1.00 91.06 82 GLY A O 1
ATOM 700 N N . SER A 1 83 ? 6.000 -8.557 -21.652 1.00 94.12 83 SER A N 1
ATOM 701 C CA . SER A 1 83 ? 6.928 -9.227 -22.574 1.00 94.12 83 SER A CA 1
ATOM 702 C C . SER A 1 83 ? 6.694 -8.905 -24.055 1.00 94.12 83 SER A C 1
ATOM 704 O O . SER A 1 83 ? 7.540 -9.246 -24.878 1.00 94.12 83 SER A O 1
ATOM 706 N N . TYR A 1 84 ? 5.577 -8.258 -24.415 1.00 94.31 84 TYR A N 1
ATOM 707 C CA . TYR A 1 84 ? 5.240 -7.987 -25.819 1.00 94.31 84 TYR A CA 1
ATOM 708 C C . TYR A 1 84 ? 6.076 -6.860 -26.431 1.00 94.31 84 TYR A C 1
ATOM 710 O O . TYR A 1 84 ? 6.392 -6.917 -27.618 1.00 94.31 84 TYR A O 1
ATOM 718 N N . SER A 1 85 ? 6.421 -5.830 -25.654 1.00 95.25 85 SER A N 1
ATOM 719 C CA . SER A 1 85 ? 7.316 -4.762 -26.102 1.00 95.25 85 SER A CA 1
ATOM 720 C C . SER A 1 85 ? 7.981 -4.050 -24.925 1.00 95.25 85 SER A C 1
ATOM 722 O O . SER A 1 85 ? 7.445 -3.998 -23.814 1.00 95.25 85 SER A O 1
ATOM 724 N N . TYR A 1 86 ? 9.151 -3.466 -25.183 1.00 93.81 86 TYR A N 1
ATOM 725 C CA . TYR A 1 86 ? 9.894 -2.693 -24.188 1.00 93.81 86 TYR A CA 1
ATOM 726 C C . TYR A 1 86 ? 9.112 -1.450 -23.723 1.00 93.81 86 TYR A C 1
ATOM 728 O O . TYR A 1 86 ? 9.109 -1.112 -22.538 1.00 93.81 86 TYR A O 1
ATOM 736 N N . GLU A 1 87 ? 8.392 -0.797 -24.635 1.00 95.00 87 GLU A N 1
ATOM 737 C CA . GLU A 1 87 ? 7.565 0.376 -24.345 1.00 95.00 87 GLU A CA 1
ATOM 738 C C . GLU A 1 87 ? 6.399 0.032 -23.412 1.00 95.00 87 GLU A C 1
ATOM 740 O O . GLU A 1 87 ? 6.155 0.759 -22.449 1.00 95.00 87 GLU A O 1
ATOM 745 N N . LEU A 1 88 ? 5.714 -1.092 -23.658 1.00 92.81 88 LEU A N 1
ATOM 746 C CA . LEU A 1 88 ? 4.632 -1.579 -22.797 1.00 92.81 88 LEU A CA 1
ATOM 747 C C . LEU A 1 88 ? 5.151 -1.940 -21.406 1.00 92.81 88 LEU A C 1
ATOM 749 O O . LEU A 1 88 ? 4.567 -1.517 -20.408 1.00 92.81 88 LEU A O 1
ATOM 753 N N . SER A 1 89 ? 6.275 -2.660 -21.340 1.00 94.75 89 SER A N 1
ATOM 754 C CA . SER A 1 89 ? 6.966 -2.970 -20.085 1.00 94.75 89 SER A CA 1
ATOM 755 C C . SER A 1 89 ? 7.205 -1.705 -19.255 1.00 94.75 89 SER A C 1
ATOM 757 O O . SER A 1 89 ? 6.767 -1.622 -18.106 1.00 94.75 89 SER A O 1
ATOM 759 N N . ASN A 1 90 ? 7.836 -0.687 -19.848 1.00 94.88 90 ASN A N 1
ATOM 760 C CA . ASN A 1 90 ? 8.154 0.562 -19.154 1.00 94.88 90 ASN A CA 1
ATOM 761 C C . ASN A 1 90 ? 6.905 1.331 -18.715 1.00 94.88 90 ASN A C 1
ATOM 763 O O . ASN A 1 90 ? 6.869 1.859 -17.601 1.00 94.88 90 ASN A O 1
ATOM 767 N N . LEU A 1 91 ? 5.876 1.381 -19.565 1.00 94.38 91 LEU A N 1
ATOM 768 C CA . LEU A 1 91 ? 4.615 2.046 -19.246 1.00 94.38 91 LEU A CA 1
ATOM 769 C C . LEU A 1 91 ? 3.929 1.393 -18.040 1.00 94.38 91 LEU A C 1
ATOM 771 O O . LEU A 1 91 ? 3.473 2.098 -17.139 1.00 94.38 91 LEU A O 1
ATOM 775 N N . PHE A 1 92 ? 3.894 0.059 -17.985 1.00 95.75 92 PHE A N 1
ATOM 776 C CA . PHE A 1 92 ? 3.281 -0.659 -16.869 1.00 95.75 92 PHE A CA 1
ATOM 777 C C . PHE A 1 92 ? 4.118 -0.612 -15.588 1.00 95.75 92 PHE A C 1
ATOM 779 O O . PHE A 1 92 ? 3.543 -0.622 -14.504 1.00 95.75 92 PHE A O 1
ATOM 786 N N . ILE A 1 93 ? 5.447 -0.507 -15.670 1.00 95.12 93 ILE A N 1
ATOM 787 C CA . ILE A 1 93 ? 6.305 -0.421 -14.476 1.00 95.12 93 ILE A CA 1
ATOM 788 C C . ILE A 1 93 ? 6.363 0.987 -13.868 1.00 95.12 93 ILE A C 1
ATOM 790 O O . ILE A 1 93 ? 6.643 1.120 -12.676 1.00 95.12 93 ILE A O 1
ATOM 794 N N . ALA A 1 94 ? 6.057 2.034 -14.641 1.00 95.06 94 ALA A N 1
ATOM 795 C CA . ALA A 1 94 ? 6.163 3.419 -14.185 1.00 95.06 94 ALA A CA 1
ATOM 796 C C . ALA A 1 94 ? 5.299 3.704 -12.943 1.00 95.06 94 ALA A C 1
ATOM 798 O O . ALA A 1 94 ? 5.786 4.256 -11.957 1.00 95.06 94 ALA A O 1
ATOM 799 N N . ILE A 1 95 ? 4.026 3.297 -12.955 1.00 94.25 95 ILE A N 1
ATOM 800 C CA . ILE A 1 95 ? 3.099 3.543 -11.838 1.00 94.25 95 ILE A CA 1
ATOM 801 C C . ILE A 1 95 ? 3.523 2.775 -10.569 1.00 94.25 95 ILE A C 1
ATOM 803 O O . ILE A 1 95 ? 3.635 3.414 -9.519 1.00 94.25 95 ILE A O 1
ATOM 807 N N . PRO A 1 96 ? 3.820 1.458 -10.619 1.00 94.12 96 PRO A N 1
ATOM 808 C CA . PRO A 1 96 ? 4.365 0.719 -9.480 1.00 94.12 96 PRO A CA 1
ATOM 809 C C . PRO A 1 96 ? 5.676 1.300 -8.945 1.00 94.12 96 PRO A C 1
ATOM 811 O O . PRO A 1 96 ? 5.863 1.356 -7.730 1.00 94.12 96 PRO A O 1
ATOM 814 N N . PHE A 1 97 ? 6.551 1.799 -9.825 1.00 92.81 97 PHE A N 1
ATOM 815 C CA . PHE A 1 97 ? 7.806 2.432 -9.422 1.00 92.81 97 PHE A CA 1
ATOM 816 C C . PHE A 1 97 ? 7.574 3.679 -8.561 1.00 92.81 97 PHE A C 1
ATOM 818 O O . PHE A 1 97 ? 8.172 3.805 -7.498 1.00 92.81 97 PHE A O 1
ATOM 825 N N . PHE A 1 98 ? 6.666 4.579 -8.948 1.00 92.56 98 PHE A N 1
ATOM 826 C CA . PHE A 1 98 ? 6.289 5.695 -8.068 1.00 92.56 98 PHE A CA 1
ATOM 827 C C . PHE A 1 98 ? 5.535 5.210 -6.823 1.00 92.56 98 PHE A C 1
ATOM 829 O O . PHE A 1 98 ? 5.745 5.735 -5.727 1.00 92.56 98 PHE A O 1
ATOM 836 N N . GLY A 1 99 ? 4.722 4.162 -6.992 1.00 93.06 99 GLY A N 1
ATOM 837 C CA . GLY A 1 99 ? 4.051 3.409 -5.937 1.00 93.06 99 GLY A CA 1
ATOM 838 C C . GLY A 1 99 ? 4.953 3.046 -4.779 1.00 93.06 99 GLY A C 1
ATOM 839 O O . GLY A 1 99 ? 4.597 3.245 -3.617 1.00 93.06 99 GLY A O 1
ATOM 840 N N . PHE A 1 100 ? 6.140 2.557 -5.103 1.00 92.31 100 PHE A N 1
ATOM 841 C CA . PHE A 1 100 ? 7.147 2.139 -4.145 1.00 92.31 100 PHE A CA 1
ATOM 842 C C . PHE A 1 100 ? 7.429 3.196 -3.065 1.00 92.31 100 PHE A C 1
ATOM 844 O O . PHE A 1 100 ? 7.457 2.872 -1.878 1.00 92.31 100 PHE A O 1
ATOM 851 N N . PHE A 1 101 ? 7.554 4.469 -3.450 1.00 91.81 101 PHE A N 1
ATOM 852 C CA . PHE A 1 101 ? 7.963 5.540 -2.537 1.00 91.81 101 PHE A CA 1
ATOM 853 C C . PHE A 1 101 ? 6.869 5.966 -1.558 1.00 91.81 101 PHE A C 1
ATOM 855 O O . PHE A 1 101 ? 7.160 6.249 -0.397 1.00 91.81 101 PHE A O 1
ATOM 862 N N . TYR A 1 102 ? 5.608 6.010 -1.995 1.00 92.69 102 TYR A N 1
ATOM 863 C CA . TYR A 1 102 ? 4.499 6.417 -1.124 1.00 92.69 102 TYR A CA 1
ATOM 864 C C . TYR A 1 102 ? 3.862 5.245 -0.361 1.00 92.69 102 TYR A C 1
ATOM 866 O O . TYR A 1 102 ? 3.078 5.464 0.566 1.00 92.69 102 TYR A O 1
ATOM 874 N N . SER A 1 103 ? 4.198 4.000 -0.709 1.00 92.44 103 SER A N 1
ATOM 875 C CA . SER A 1 103 ? 3.602 2.800 -0.107 1.00 92.44 103 SER A CA 1
ATOM 876 C C . SER A 1 103 ? 3.785 2.668 1.404 1.00 92.44 103 SER A C 1
ATOM 878 O O . SER A 1 103 ? 2.811 2.304 2.060 1.00 92.44 103 SER A O 1
ATOM 880 N N . PRO A 1 104 ? 4.943 3.002 2.011 1.00 93.25 104 PRO A N 1
ATOM 881 C CA . PRO A 1 104 ? 5.071 2.971 3.469 1.00 93.25 104 PRO A CA 1
ATOM 882 C C . PRO A 1 104 ? 4.074 3.903 4.169 1.00 93.25 104 PRO A C 1
ATOM 884 O O . PRO A 1 104 ? 3.475 3.533 5.178 1.00 93.25 104 PRO A O 1
ATOM 887 N N . ILE A 1 105 ? 3.841 5.092 3.603 1.00 95.69 105 ILE A N 1
ATOM 888 C CA . ILE A 1 105 ? 2.882 6.064 4.140 1.00 95.69 105 ILE A CA 1
ATOM 889 C C . ILE A 1 105 ? 1.457 5.528 3.986 1.00 95.69 105 ILE A C 1
ATOM 891 O O . ILE A 1 105 ? 0.695 5.529 4.954 1.00 95.69 105 ILE A O 1
ATOM 895 N N . LEU A 1 106 ? 1.101 5.015 2.803 1.00 95.81 106 LEU A N 1
ATOM 896 C CA . LEU A 1 106 ? -0.213 4.405 2.577 1.00 95.81 106 LEU A CA 1
ATOM 897 C C . LEU A 1 106 ? -0.471 3.220 3.504 1.00 95.81 106 LEU A C 1
ATOM 899 O O . LEU A 1 106 ? -1.584 3.081 4.006 1.00 95.81 106 LEU A O 1
ATOM 903 N N . ALA A 1 107 ? 0.545 2.400 3.770 1.00 95.94 107 ALA A N 1
ATOM 904 C CA . ALA A 1 107 ? 0.411 1.260 4.657 1.00 95.94 107 ALA A CA 1
ATOM 905 C C . ALA A 1 107 ? 0.056 1.686 6.088 1.00 95.94 107 ALA A C 1
ATOM 907 O O . ALA A 1 107 ? -0.830 1.092 6.706 1.00 95.94 107 ALA A O 1
ATOM 908 N N . LEU A 1 108 ? 0.700 2.741 6.596 1.00 97.12 108 LEU A N 1
ATOM 909 C CA . LEU A 1 108 ? 0.389 3.313 7.907 1.00 97.12 108 LEU A CA 1
ATOM 910 C C . LEU A 1 108 ? -1.012 3.933 7.938 1.00 97.12 108 LEU A C 1
ATOM 912 O O . LEU A 1 108 ? -1.766 3.691 8.882 1.00 97.12 108 LEU A O 1
ATOM 916 N N . LEU A 1 109 ? -1.381 4.688 6.898 1.00 96.31 109 LEU A N 1
ATOM 917 C CA . LEU A 1 109 ? -2.716 5.281 6.776 1.00 96.31 109 LEU A CA 1
ATOM 918 C C . LEU A 1 109 ? -3.813 4.211 6.761 1.00 96.31 109 LEU A C 1
ATOM 920 O O . LEU A 1 109 ? -4.827 4.366 7.440 1.00 96.31 109 LEU A O 1
ATOM 924 N N . TYR A 1 110 ? -3.593 3.107 6.048 1.00 95.31 110 TYR A N 1
ATOM 925 C CA . TYR A 1 110 ? -4.531 1.991 6.000 1.00 95.31 110 TYR A CA 1
ATOM 926 C C . TYR A 1 110 ? -4.733 1.349 7.373 1.00 95.31 110 TYR A C 1
ATOM 928 O O . TYR A 1 110 ? -5.865 1.136 7.803 1.00 95.31 110 TYR A O 1
ATOM 936 N N . ILE A 1 111 ? -3.646 1.076 8.098 1.00 95.94 111 ILE A N 1
ATOM 937 C CA . ILE A 1 111 ? -3.710 0.491 9.446 1.00 95.94 111 ILE A CA 1
ATOM 938 C C . ILE A 1 111 ? -4.411 1.440 10.419 1.00 95.94 111 ILE A C 1
ATOM 940 O O . ILE A 1 111 ? -5.224 0.995 11.232 1.00 95.94 111 ILE A O 1
ATOM 944 N N . PHE A 1 112 ? -4.140 2.742 10.320 1.00 95.19 112 PHE A N 1
ATOM 945 C CA . PHE A 1 112 ? -4.826 3.753 11.117 1.00 95.19 112 PHE A CA 1
ATOM 946 C C . PHE A 1 112 ? -6.337 3.771 10.843 1.00 95.19 112 PHE A C 1
ATOM 948 O O . PHE A 1 112 ? -7.134 3.814 11.783 1.00 95.19 112 PHE A O 1
ATOM 955 N N . ASP A 1 113 ? -6.745 3.669 9.577 1.00 93.69 113 ASP A N 1
ATOM 956 C CA . ASP A 1 113 ? -8.157 3.567 9.207 1.00 93.69 113 ASP A CA 1
ATOM 957 C C . ASP A 1 113 ? -8.810 2.291 9.769 1.00 93.69 113 ASP A C 1
ATOM 959 O O . ASP A 1 113 ? -9.880 2.353 10.379 1.00 93.69 113 ASP A O 1
ATOM 963 N N . CYS A 1 114 ? -8.118 1.148 9.679 1.00 91.38 114 CYS A N 1
ATOM 964 C CA . CYS A 1 114 ? -8.567 -0.114 10.277 1.00 91.38 114 CYS A CA 1
ATOM 965 C C . CYS A 1 114 ? -8.755 0.006 11.792 1.00 91.38 114 CYS A C 1
ATOM 967 O O . CYS A 1 114 ? -9.754 -0.470 12.331 1.00 91.38 114 CYS A O 1
ATOM 969 N N . TYR A 1 115 ? -7.812 0.654 12.483 1.00 93.12 115 TYR A N 1
ATOM 970 C CA . TYR A 1 115 ? -7.891 0.890 13.921 1.00 93.12 115 TYR A CA 1
ATOM 971 C C . TYR A 1 115 ? -9.107 1.738 14.287 1.00 93.12 115 TYR A C 1
ATOM 973 O O . TYR A 1 115 ? -9.832 1.405 15.228 1.00 93.12 115 TYR A O 1
ATOM 981 N N . LYS A 1 116 ? -9.343 2.816 13.529 1.00 90.88 116 LYS A N 1
ATOM 982 C CA . LYS A 1 116 ? -10.496 3.691 13.727 1.00 90.88 116 LYS A CA 1
ATOM 983 C C . LYS A 1 116 ? -11.788 2.887 13.574 1.00 90.88 116 LYS A C 1
ATOM 985 O O . LYS A 1 116 ? -12.577 2.839 14.509 1.00 90.88 116 LYS A O 1
ATOM 990 N N . LEU A 1 117 ? -11.956 2.175 12.461 1.00 87.25 117 LEU A N 1
ATOM 991 C CA . LEU A 1 117 ? -13.138 1.345 12.204 1.00 87.25 117 LEU A CA 1
ATOM 992 C C . LEU A 1 117 ? -13.322 0.203 13.217 1.00 87.25 117 LEU A C 1
ATOM 994 O O . LEU A 1 117 ? -14.447 -0.202 13.480 1.00 87.25 117 LEU A O 1
ATOM 998 N N . TYR A 1 118 ? -12.238 -0.333 13.780 1.00 83.56 118 TYR A N 1
ATOM 999 C CA . TYR A 1 118 ? -12.294 -1.346 14.836 1.00 83.56 118 TYR A CA 1
ATOM 1000 C C . TYR A 1 118 ? -12.797 -0.777 16.175 1.00 83.56 118 TYR A C 1
ATOM 1002 O O . TYR A 1 118 ? -13.525 -1.460 16.899 1.00 83.56 118 TYR A O 1
ATOM 1010 N N . LYS A 1 119 ? -12.364 0.437 16.539 1.00 83.00 119 LYS A N 1
ATOM 1011 C CA . LYS A 1 119 ? -12.651 1.053 17.844 1.00 83.00 119 LYS A CA 1
ATOM 1012 C C . LYS A 1 119 ? -14.063 1.632 17.963 1.00 83.00 119 LYS A C 1
ATOM 1014 O O . LYS A 1 119 ? -14.537 1.742 19.093 1.00 83.00 119 LYS A O 1
ATOM 1019 N N . PHE A 1 120 ? -14.696 1.994 16.848 1.00 61.91 120 PHE A N 1
ATOM 1020 C CA . PHE A 1 120 ? -16.078 2.489 16.783 1.00 61.91 120 PHE A CA 1
ATOM 1021 C C . PHE A 1 120 ? -17.077 1.346 16.475 1.00 61.91 120 PHE A C 1
ATOM 1023 O O . PHE A 1 120 ? -18.234 1.378 16.955 1.00 61.91 120 PHE A O 1
#

Sequence (120 aa):
MKTFIKYDFYIQILFLITGIVSIFIDESYIRGLSFYFLVGIPQIVSYIIKLFFDVEKSLIFFIYGFFIIPVWISLILYLLFGSYSYELSNLFIAIPFFGFFYSPILALLYIFDCYKLYKF

Secondary structure (DSSP, 8-state):
-HHHHHHHHHHH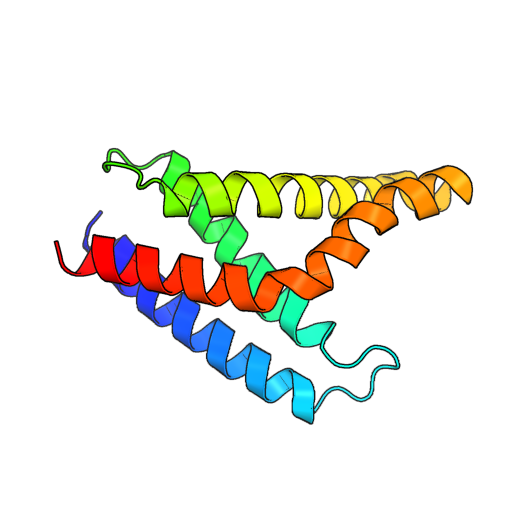HHHHHHHHHHHHH--SSSTTHHHHHHHHHHHHHHHHHHHTS-SPPPHHHHHHHHHHHHHHHHHHHHHHHTTS-HHHHHHHHHHHHHHHHHHHHHHHHHHHHHHHHHH-

Foldseek 3Di:
DLVLLVVLLVVLVVLQVVLVVCLVVDPDPDRSPSSCCSNLVSLVVVLVVCVPDPDDADPLSVVLCVLNVLLVVLVVQCVVPVVVDVVSNCVSVVSVVVVSVCVNVNSVSSSVRSVVSNVD

Organism: NCBI:txid1416776